Protein AF-A0A352PZ98-F1 (afdb_monomer_lite)

Secondary structure (DSSP, 8-state):
-HHHHHHHTT-SS-S-EEE--SSEEEEEEE-SSS-EEEEEEETTS-HHHHHHHHHHHHHHHHHHHTT-

Structure (mmCIF, N/CA/C/O backbone):
data_AF-A0A352PZ98-F1
#
_entry.id   AF-A0A352PZ98-F1
#
loop_
_atom_site.group_PDB
_atom_site.id
_atom_site.type_symbol
_atom_site.label_atom_id
_atom_site.label_alt_id
_atom_site.label_comp_id
_atom_site.label_asym_id
_atom_site.label_entity_id
_atom_site.label_seq_id
_atom_site.pdbx_PDB_ins_code
_atom_site.Cartn_x
_atom_site.Cartn_y
_atom_site.Cartn_z
_a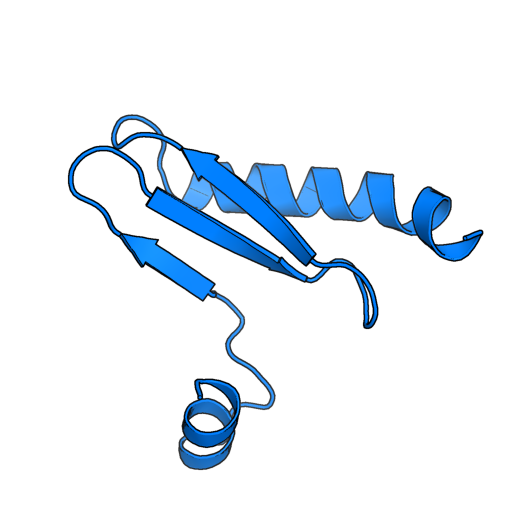tom_site.occupancy
_atom_site.B_iso_or_equiv
_atom_site.auth_seq_id
_atom_site.auth_comp_id
_atom_site.auth_asym_id
_atom_site.auth_atom_id
_atom_site.pdbx_PDB_model_num
ATOM 1 N N . ALA A 1 1 ? 6.648 -13.526 10.815 1.00 57.53 1 ALA A N 1
ATOM 2 C CA . ALA A 1 1 ? 8.117 -13.346 10.722 1.00 57.53 1 ALA A CA 1
ATOM 3 C C . ALA A 1 1 ? 8.526 -11.892 10.983 1.00 57.53 1 ALA A C 1
ATOM 5 O O . ALA A 1 1 ? 9.301 -11.646 11.896 1.00 57.53 1 ALA A O 1
ATOM 6 N N . THR A 1 2 ? 7.960 -10.925 10.258 1.00 71.50 2 THR A N 1
ATOM 7 C CA . THR A 1 2 ? 8.263 -9.483 10.361 1.00 71.50 2 THR A CA 1
ATOM 8 C C . THR A 1 2 ? 7.892 -8.836 11.703 1.00 71.50 2 THR A C 1
ATOM 10 O O . THR A 1 2 ? 8.653 -8.019 12.201 1.00 71.50 2 THR A O 1
ATOM 13 N N . GLU A 1 3 ? 6.812 -9.253 12.366 1.00 71.88 3 GLU A N 1
ATOM 14 C CA . GLU A 1 3 ? 6.404 -8.697 13.675 1.00 71.88 3 GLU A CA 1
ATOM 15 C C . GLU A 1 3 ? 7.488 -8.837 14.767 1.00 71.88 3 GLU A C 1
ATOM 17 O O . GLU A 1 3 ? 7.682 -7.956 15.602 1.00 71.88 3 GLU A O 1
ATOM 22 N N . ARG A 1 4 ? 8.256 -9.936 14.747 1.00 71.38 4 ARG A N 1
ATOM 23 C CA . ARG A 1 4 ? 9.362 -10.153 15.696 1.00 71.38 4 ARG A CA 1
ATOM 24 C C . ARG A 1 4 ? 10.548 -9.233 15.417 1.00 71.38 4 ARG A C 1
ATOM 26 O O . ARG A 1 4 ? 11.226 -8.844 16.360 1.00 71.38 4 ARG A O 1
ATOM 33 N N . ILE A 1 5 ? 10.772 -8.879 14.151 1.00 76.88 5 ILE A N 1
ATOM 34 C CA . ILE A 1 5 ? 11.807 -7.922 13.752 1.00 76.88 5 ILE A CA 1
ATOM 35 C C . ILE A 1 5 ? 11.378 -6.504 14.152 1.00 76.88 5 ILE A C 1
ATOM 37 O O . ILE A 1 5 ? 12.195 -5.788 14.713 1.00 76.88 5 ILE A O 1
ATOM 41 N N . ALA A 1 6 ? 10.104 -6.129 13.967 1.00 77.50 6 ALA A N 1
ATOM 42 C CA . ALA A 1 6 ? 9.569 -4.835 14.413 1.00 77.50 6 ALA A CA 1
ATOM 43 C C . ALA A 1 6 ? 9.757 -4.634 15.930 1.00 77.50 6 ALA A C 1
ATOM 45 O O . ALA A 1 6 ? 10.345 -3.645 16.361 1.00 77.50 6 ALA A O 1
ATOM 46 N N . LYS A 1 7 ? 9.394 -5.642 16.736 1.00 78.81 7 LYS A N 1
ATOM 47 C CA . LYS A 1 7 ? 9.608 -5.613 18.194 1.00 78.81 7 LYS A CA 1
ATOM 48 C C . LYS A 1 7 ? 11.087 -5.509 18.583 1.00 78.81 7 LYS A C 1
ATOM 50 O O . LYS A 1 7 ? 11.399 -4.858 19.573 1.00 78.81 7 LYS A O 1
ATOM 55 N N . LEU A 1 8 ? 11.993 -6.123 17.816 1.00 81.25 8 LEU A N 1
ATOM 56 C CA . LEU A 1 8 ? 13.439 -6.058 18.065 1.00 81.25 8 LEU A CA 1
ATOM 57 C C . LEU A 1 8 ? 14.009 -4.644 17.858 1.00 81.25 8 LEU A C 1
ATOM 59 O O . LEU A 1 8 ? 14.963 -4.276 18.534 1.00 81.25 8 LEU A O 1
ATOM 63 N N . ILE A 1 9 ? 13.423 -3.856 16.951 1.00 81.94 9 ILE A N 1
ATOM 64 C CA . ILE A 1 9 ? 13.853 -2.481 16.640 1.00 81.94 9 ILE A CA 1
ATOM 65 C C . ILE A 1 9 ? 13.035 -1.402 17.370 1.00 81.94 9 IL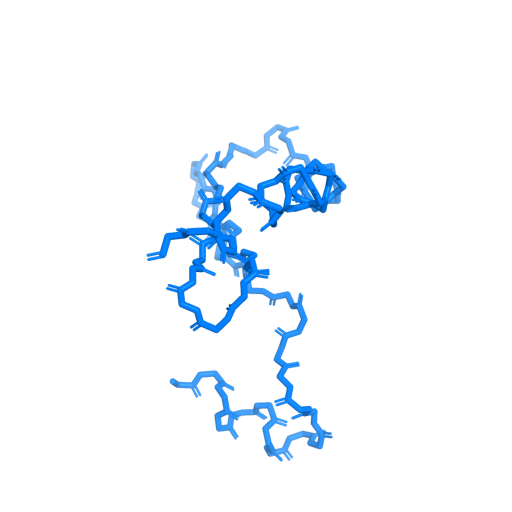E A C 1
ATOM 67 O O . ILE A 1 9 ? 13.217 -0.219 17.105 1.00 81.94 9 ILE A O 1
ATOM 71 N N . GLY A 1 10 ? 12.145 -1.793 18.290 1.00 78.12 10 GLY A N 1
ATOM 72 C CA . GLY A 1 10 ? 11.308 -0.866 19.063 1.00 78.12 10 GLY A CA 1
ATOM 73 C C . GLY A 1 10 ? 10.077 -0.334 18.321 1.00 78.12 10 GLY A C 1
ATOM 74 O O . GLY A 1 10 ? 9.397 0.553 18.829 1.00 78.12 10 GLY A O 1
ATOM 75 N N . GLU A 1 11 ? 9.760 -0.886 17.151 1.00 76.62 11 GLU A N 1
ATOM 76 C CA . GLU A 1 11 ? 8.583 -0.520 16.363 1.00 76.62 11 GLU A CA 1
ATOM 77 C C . GLU A 1 11 ? 7.386 -1.407 16.726 1.00 76.62 11 GLU A C 1
ATOM 79 O O . GLU A 1 11 ? 7.514 -2.623 16.905 1.00 76.62 11 GLU A O 1
ATOM 84 N N . LYS A 1 12 ? 6.189 -0.809 16.806 1.00 70.56 12 LYS A N 1
ATOM 85 C CA . LYS A 1 12 ? 4.955 -1.557 17.109 1.00 70.56 12 LYS A CA 1
ATOM 86 C C . LYS A 1 12 ? 4.579 -2.508 15.969 1.00 70.56 12 LYS A C 1
ATOM 88 O O . LYS A 1 12 ? 4.110 -3.610 16.233 1.00 70.56 12 LYS A O 1
ATOM 93 N N . ASP A 1 13 ? 4.782 -2.069 14.728 1.00 68.75 13 ASP A N 1
ATOM 94 C CA . ASP A 1 13 ? 4.586 -2.845 13.503 1.00 68.75 13 ASP A CA 1
ATOM 95 C C . ASP A 1 13 ? 5.326 -2.163 12.339 1.00 68.75 13 ASP A C 1
ATOM 97 O O . ASP A 1 13 ? 5.513 -0.945 12.340 1.00 68.75 13 ASP A O 1
ATOM 101 N N . PHE A 1 14 ? 5.718 -2.920 11.308 1.00 66.88 14 PHE A N 1
ATOM 102 C CA . PHE A 1 14 ? 6.217 -2.303 10.076 1.00 66.88 14 PHE A CA 1
ATOM 103 C C . PHE A 1 14 ? 5.079 -1.5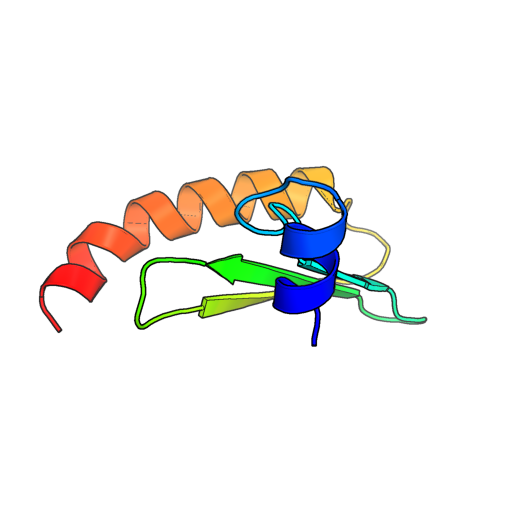73 9.358 1.00 66.88 14 PHE A C 1
ATOM 105 O O . PHE A 1 14 ? 4.117 -2.191 8.908 1.00 66.88 14 PHE A O 1
ATOM 112 N N . THR A 1 15 ? 5.224 -0.263 9.180 1.00 65.19 15 THR A N 1
ATOM 113 C CA . THR A 1 15 ? 4.258 0.583 8.457 1.00 65.19 15 THR A CA 1
ATOM 114 C C . THR A 1 15 ? 4.260 0.356 6.941 1.00 65.19 15 THR A C 1
ATOM 116 O O . THR A 1 15 ? 3.344 0.800 6.248 1.00 65.19 15 THR A O 1
ATOM 119 N N . LEU A 1 16 ? 5.270 -0.342 6.408 1.00 72.19 16 LEU A N 1
ATOM 120 C CA . LEU A 1 16 ? 5.410 -0.642 4.987 1.00 72.19 16 LEU A CA 1
ATOM 121 C C . LEU A 1 16 ? 5.834 -2.097 4.776 1.00 72.19 16 LEU A C 1
ATOM 123 O O . LEU A 1 16 ? 6.984 -2.466 4.999 1.00 72.19 16 LEU A O 1
ATOM 127 N N . LEU A 1 17 ? 4.903 -2.906 4.278 1.00 85.38 17 LEU A N 1
ATOM 128 C CA . LEU A 1 17 ? 5.168 -4.253 3.786 1.00 85.38 17 LEU A CA 1
ATOM 129 C C . LEU A 1 17 ? 5.122 -4.221 2.259 1.00 85.38 17 LEU A C 1
ATOM 131 O O . LEU A 1 17 ? 4.088 -3.951 1.639 1.00 85.38 17 LEU A O 1
ATOM 135 N N . PHE A 1 18 ? 6.279 -4.449 1.653 1.00 88.19 18 PHE A N 1
ATOM 136 C CA . PHE A 1 18 ? 6.475 -4.384 0.215 1.00 88.19 18 PHE A CA 1
ATOM 137 C C . PHE A 1 18 ? 7.467 -5.459 -0.218 1.00 88.19 18 PHE A C 1
ATOM 139 O O . PHE A 1 18 ? 8.545 -5.577 0.360 1.00 88.19 18 PHE A O 1
ATOM 146 N N . HIS A 1 19 ? 7.109 -6.212 -1.252 1.00 91.44 19 HIS A N 1
ATOM 147 C CA . HIS A 1 19 ? 7.988 -7.192 -1.874 1.00 91.44 19 HIS A CA 1
ATOM 148 C C . HIS A 1 19 ? 8.270 -6.763 -3.311 1.00 91.44 19 HIS A C 1
ATOM 150 O O . HIS A 1 19 ? 7.351 -6.637 -4.124 1.00 91.44 19 HIS A O 1
ATOM 156 N N . LYS A 1 20 ? 9.551 -6.537 -3.613 1.00 92.50 20 LYS A N 1
ATOM 157 C CA . LYS A 1 20 ? 10.019 -6.193 -4.954 1.00 92.50 20 LYS A CA 1
ATOM 158 C C . LYS A 1 20 ? 10.204 -7.462 -5.778 1.00 92.50 20 LYS A C 1
ATOM 160 O O . LYS A 1 20 ? 10.906 -8.370 -5.339 1.00 92.50 20 LYS A O 1
ATOM 165 N N . GLY A 1 21 ? 9.626 -7.502 -6.970 1.00 93.88 21 GLY A N 1
ATOM 166 C CA . GLY A 1 21 ? 9.868 -8.565 -7.944 1.00 93.88 21 GLY A CA 1
ATOM 167 C C . GLY A 1 21 ? 10.503 -8.027 -9.222 1.00 93.88 21 GLY A C 1
ATOM 168 O O . GLY A 1 21 ? 10.706 -6.826 -9.389 1.00 93.88 21 GLY A O 1
ATOM 169 N N . SER A 1 22 ? 10.838 -8.928 -10.145 1.00 92.88 22 SER A N 1
ATOM 170 C CA . SER A 1 22 ? 11.440 -8.557 -11.432 1.00 92.88 22 SER A CA 1
ATOM 171 C C . SER A 1 22 ? 10.434 -7.916 -12.392 1.00 92.88 22 SER A C 1
ATOM 173 O O . SER A 1 22 ? 10.786 -6.995 -13.124 1.00 92.88 22 SER A O 1
ATOM 175 N N . ARG A 1 23 ? 9.177 -8.375 -12.376 1.00 93.44 23 ARG A N 1
ATOM 176 C CA . ARG A 1 23 ? 8.091 -7.873 -13.242 1.00 93.44 23 ARG A CA 1
ATOM 177 C C . ARG A 1 23 ? 6.980 -7.160 -12.483 1.00 93.44 23 ARG A C 1
ATOM 179 O O . ARG A 1 23 ? 6.423 -6.187 -12.983 1.00 93.44 23 ARG A O 1
ATOM 186 N N . PHE A 1 24 ? 6.664 -7.659 -11.295 1.00 96.00 24 PHE A N 1
ATOM 187 C CA . PHE A 1 24 ? 5.611 -7.134 -10.444 1.00 96.00 24 PHE A CA 1
ATOM 188 C C . PHE A 1 24 ? 6.123 -6.974 -9.033 1.00 96.00 24 PHE A C 1
ATOM 190 O O . PHE A 1 24 ? 6.959 -7.747 -8.567 1.00 96.00 24 PHE A O 1
ATOM 197 N N . ASN A 1 25 ? 5.555 -5.999 -8.355 1.00 96.31 25 ASN A N 1
ATOM 198 C CA . ASN A 1 25 ? 5.765 -5.757 -6.955 1.00 96.31 25 ASN A CA 1
ATOM 199 C C . ASN A 1 25 ? 4.452 -5.938 -6.202 1.00 96.31 25 ASN A C 1
ATOM 201 O O . ASN A 1 25 ? 3.371 -5.777 -6.770 1.00 96.31 25 ASN A O 1
ATOM 205 N N . ILE A 1 26 ? 4.563 -6.264 -4.918 1.00 95.81 26 ILE A N 1
ATOM 206 C CA . ILE A 1 26 ? 3.415 -6.496 -4.045 1.00 95.81 26 ILE A CA 1
ATOM 207 C C . ILE A 1 26 ? 3.493 -5.519 -2.882 1.00 95.81 26 ILE A C 1
ATOM 209 O O . ILE A 1 26 ? 4.480 -5.510 -2.146 1.00 95.81 26 ILE A O 1
ATOM 213 N N . HIS A 1 27 ? 2.450 -4.718 -2.701 1.00 94.69 27 HIS A N 1
ATOM 214 C CA . HIS A 1 27 ? 2.261 -3.889 -1.518 1.00 94.69 27 HIS A CA 1
ATOM 215 C C . HIS A 1 27 ? 1.138 -4.462 -0.654 1.00 94.69 27 HIS A C 1
ATOM 217 O O . HIS A 1 27 ? 0.062 -4.774 -1.158 1.00 94.69 27 HIS A O 1
ATOM 223 N N . PHE A 1 28 ? 1.400 -4.581 0.646 1.00 92.12 28 PHE A N 1
ATOM 224 C CA . PHE A 1 28 ? 0.424 -4.998 1.644 1.00 92.12 28 PHE A CA 1
ATOM 225 C C . PHE A 1 28 ? 0.030 -3.781 2.484 1.00 92.12 28 PHE A C 1
ATOM 227 O O . PHE A 1 28 ? 0.891 -3.144 3.097 1.00 92.12 28 PHE A O 1
ATOM 234 N N . GLY A 1 29 ? -1.265 -3.477 2.520 1.00 89.44 29 GLY A N 1
ATOM 235 C CA . GLY A 1 29 ? -1.868 -2.480 3.400 1.00 89.44 29 GLY A CA 1
ATOM 236 C C . GLY A 1 29 ? -2.847 -3.153 4.354 1.00 89.44 29 GLY A C 1
ATOM 237 O O . GLY A 1 29 ? -3.665 -3.961 3.932 1.00 89.44 29 GLY A O 1
ATOM 238 N N . ARG A 1 30 ? -2.780 -2.848 5.649 1.00 88.06 30 ARG A N 1
ATOM 239 C CA . ARG A 1 30 ? -3.771 -3.342 6.614 1.00 88.06 30 ARG A CA 1
ATOM 240 C C . ARG A 1 30 ? -5.001 -2.431 6.576 1.00 88.06 30 ARG A C 1
ATOM 242 O O . ARG A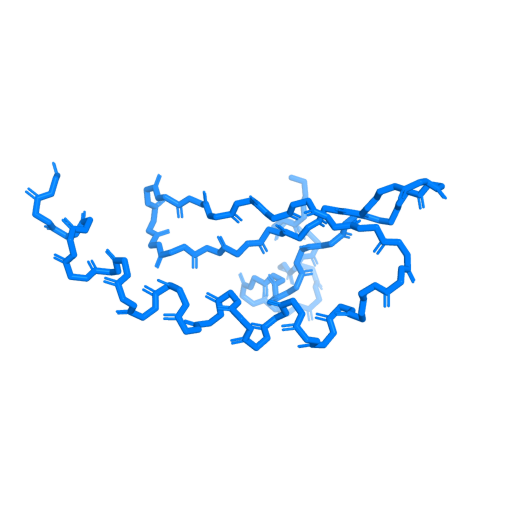 1 30 ? -4.837 -1.219 6.668 1.00 88.06 30 ARG A O 1
ATOM 249 N N . ILE A 1 31 ? -6.197 -3.008 6.451 1.00 90.12 31 ILE A N 1
ATOM 250 C CA . ILE A 1 31 ? -7.458 -2.253 6.536 1.00 90.12 31 ILE A CA 1
ATOM 251 C C . ILE A 1 31 ? -7.892 -2.166 8.005 1.00 90.12 31 ILE A C 1
ATOM 253 O O . ILE A 1 31 ? -8.057 -1.077 8.544 1.00 90.12 31 ILE A O 1
ATOM 257 N N . ASN A 1 32 ? -8.017 -3.313 8.675 1.00 87.62 32 ASN A N 1
ATOM 258 C CA . ASN A 1 32 ? -8.300 -3.439 10.107 1.00 87.62 32 ASN A CA 1
ATOM 259 C C . ASN A 1 32 ? -7.633 -4.726 10.647 1.00 87.62 32 ASN A C 1
ATOM 261 O O . ASN A 1 32 ? -6.646 -5.186 10.074 1.00 87.62 32 ASN A O 1
ATOM 265 N N . GLN A 1 33 ? -8.101 -5.290 11.764 1.00 84.75 33 GLN A N 1
ATOM 266 C CA . GLN A 1 33 ? -7.513 -6.522 12.311 1.00 84.75 33 GLN A CA 1
ATOM 267 C C . GLN A 1 33 ? -7.796 -7.767 11.455 1.00 84.75 33 GLN A C 1
ATOM 269 O O . GLN A 1 33 ? -6.983 -8.691 11.465 1.00 84.75 33 GLN A O 1
ATOM 274 N N . ASP A 1 34 ? -8.871 -7.749 10.670 1.00 89.00 34 ASP A N 1
ATOM 275 C CA . ASP A 1 34 ? -9.402 -8.918 9.964 1.00 89.00 34 ASP A CA 1
ATOM 276 C C . ASP A 1 34 ? -9.067 -8.908 8.465 1.00 89.00 34 ASP A C 1
ATOM 278 O O . ASP A 1 34 ? -8.967 -9.959 7.833 1.00 89.00 34 ASP A O 1
ATOM 282 N N . PHE A 1 35 ? -8.836 -7.722 7.890 1.00 91.06 35 PHE A N 1
ATOM 283 C CA . PHE A 1 35 ? -8.651 -7.542 6.451 1.00 91.06 35 PHE A CA 1
ATOM 284 C C . PHE A 1 35 ? -7.299 -6.918 6.078 1.00 91.06 35 PHE A C 1
ATOM 286 O O . PHE A 1 35 ? -6.825 -5.937 6.667 1.00 91.06 35 PHE A O 1
ATOM 293 N N . ILE A 1 36 ? -6.704 -7.458 5.011 1.00 91.25 36 ILE A N 1
ATOM 294 C CA . ILE A 1 36 ? -5.482 -6.958 4.373 1.00 91.25 36 ILE A CA 1
ATOM 295 C C . ILE A 1 36 ? -5.792 -6.647 2.906 1.00 91.25 36 ILE A C 1
ATOM 297 O O . ILE A 1 36 ? -6.314 -7.492 2.182 1.00 91.25 36 ILE A O 1
ATOM 301 N N . LEU A 1 37 ? -5.423 -5.450 2.457 1.00 93.25 37 LEU A N 1
ATOM 302 C CA . LEU A 1 37 ? -5.385 -5.062 1.054 1.00 93.25 37 LEU A CA 1
ATOM 303 C C . LEU A 1 37 ? -4.045 -5.481 0.439 1.00 93.25 37 LEU A C 1
ATOM 305 O O . LEU A 1 37 ? -2.980 -5.085 0.917 1.00 93.25 37 LEU A O 1
ATOM 309 N N . VAL A 1 38 ? -4.099 -6.243 -0.652 1.00 94.56 38 VAL A N 1
ATOM 310 C CA . VAL A 1 38 ? -2.919 -6.632 -1.432 1.00 94.56 38 VAL A CA 1
ATOM 311 C C . VAL A 1 38 ? -2.990 -5.974 -2.804 1.00 94.56 38 VAL A C 1
ATOM 313 O O . VAL A 1 38 ? -3.910 -6.239 -3.573 1.00 94.56 38 VAL A O 1
ATOM 316 N N . THR A 1 39 ? -1.998 -5.148 -3.127 1.00 95.50 39 THR A N 1
ATOM 317 C CA . THR A 1 39 ? -1.910 -4.448 -4.413 1.00 95.50 39 THR A CA 1
ATOM 318 C C . THR A 1 39 ? -0.730 -4.979 -5.218 1.00 95.50 39 THR A C 1
ATOM 320 O O . THR A 1 39 ? 0.417 -4.887 -4.772 1.00 95.50 39 THR A O 1
ATOM 323 N N . LEU A 1 40 ? -1.001 -5.499 -6.419 1.00 96.69 40 LEU A N 1
ATOM 324 C CA . LEU A 1 40 ? 0.019 -5.854 -7.404 1.00 96.69 40 LEU A CA 1
ATOM 325 C C . LEU A 1 40 ? 0.186 -4.711 -8.401 1.00 96.69 40 LEU A C 1
ATOM 327 O O . LEU A 1 40 ? -0.794 -4.192 -8.928 1.00 96.69 40 LEU A O 1
ATOM 331 N N . PHE A 1 41 ? 1.428 -4.337 -8.681 1.00 96.44 41 PHE A N 1
ATOM 332 C CA . PHE A 1 41 ? 1.743 -3.282 -9.640 1.00 96.44 41 PHE A CA 1
ATOM 333 C C . PHE A 1 41 ? 3.071 -3.563 -10.336 1.00 96.44 41 PHE A C 1
ATOM 335 O O . PHE A 1 41 ? 3.932 -4.258 -9.798 1.00 96.44 41 PHE A O 1
ATOM 342 N N . ASN A 1 42 ? 3.228 -3.067 -11.559 1.00 96.62 42 ASN A N 1
ATOM 343 C CA . ASN A 1 42 ? 4.455 -3.240 -12.332 1.00 96.62 42 ASN A CA 1
ATOM 344 C C . ASN A 1 42 ? 5.507 -2.176 -11.956 1.00 96.62 42 ASN A C 1
ATOM 346 O O . ASN A 1 42 ? 5.289 -1.335 -11.085 1.00 96.62 42 ASN A O 1
ATOM 350 N N . ASN A 1 43 ? 6.668 -2.215 -12.609 1.00 94.25 43 ASN A N 1
ATOM 351 C CA . ASN A 1 43 ? 7.778 -1.299 -12.319 1.00 94.25 43 ASN A CA 1
ATOM 352 C C . ASN A 1 43 ? 7.586 0.127 -12.867 1.00 94.25 43 ASN A C 1
ATOM 354 O O . ASN A 1 43 ? 8.411 0.992 -12.585 1.00 94.25 43 ASN A O 1
ATOM 358 N N . GLU A 1 44 ? 6.529 0.378 -13.639 1.00 96.12 44 GLU A N 1
ATOM 359 C CA . GLU A 1 44 ? 6.209 1.707 -14.178 1.00 96.12 44 GLU A CA 1
ATOM 360 C C . GLU A 1 44 ? 5.491 2.571 -13.130 1.00 96.12 44 GLU A C 1
ATOM 362 O O . GLU A 1 44 ? 5.549 3.799 -13.177 1.00 96.12 44 GLU A O 1
ATOM 367 N N . VAL A 1 45 ? 4.841 1.934 -12.151 1.00 95.88 45 VAL A N 1
ATOM 368 C CA . VAL A 1 45 ? 4.126 2.613 -11.069 1.00 95.88 45 VAL A CA 1
ATOM 369 C C . VAL A 1 45 ? 5.031 2.741 -9.846 1.00 95.88 45 VAL A C 1
ATOM 371 O O . VAL A 1 45 ? 5.569 1.760 -9.328 1.00 95.88 45 VAL A O 1
ATOM 374 N N . SER A 1 46 ? 5.179 3.963 -9.332 1.00 94.94 46 SER A N 1
ATOM 375 C CA . SER A 1 46 ? 5.975 4.197 -8.126 1.00 94.94 46 SER A CA 1
ATOM 376 C C . SER A 1 46 ? 5.265 3.673 -6.873 1.00 94.94 46 SER A C 1
ATOM 378 O O . SER A 1 46 ? 4.055 3.833 -6.702 1.00 94.94 46 SER A O 1
ATOM 380 N N . LEU A 1 47 ? 6.031 3.112 -5.930 1.00 93.88 47 LEU A N 1
ATOM 381 C CA . LEU A 1 47 ? 5.489 2.664 -4.642 1.00 93.88 47 LEU A CA 1
ATOM 382 C C . LEU A 1 47 ? 4.795 3.807 -3.879 1.00 93.88 47 LEU A C 1
ATOM 384 O O . LEU A 1 47 ? 3.807 3.575 -3.191 1.00 93.88 47 LEU A O 1
ATOM 388 N N . GLY A 1 48 ? 5.278 5.046 -4.012 1.00 94.56 48 GLY A N 1
ATOM 389 C CA . GLY A 1 48 ? 4.636 6.216 -3.408 1.00 94.56 48 GLY A CA 1
ATOM 390 C C . GLY A 1 48 ? 3.214 6.446 -3.928 1.00 94.56 48 GLY A C 1
ATOM 391 O O . GLY A 1 48 ? 2.305 6.671 -3.131 1.00 94.56 48 GLY A O 1
ATOM 392 N N . LEU A 1 49 ? 3.005 6.314 -5.243 1.00 96.38 49 LEU A N 1
ATOM 393 C CA . LEU A 1 49 ? 1.681 6.444 -5.852 1.00 96.38 49 LEU A CA 1
ATOM 394 C C . LEU A 1 49 ? 0.745 5.316 -5.403 1.00 96.38 49 LEU A C 1
ATOM 396 O O . LEU A 1 49 ? -0.402 5.579 -5.048 1.00 96.38 49 LEU A O 1
ATOM 400 N N . VAL A 1 50 ? 1.255 4.081 -5.343 1.00 96.50 50 VAL A N 1
ATOM 401 C CA . VAL A 1 50 ? 0.501 2.933 -4.817 1.00 96.50 50 VAL A CA 1
ATOM 402 C C . VAL A 1 50 ? 0.074 3.180 -3.376 1.00 96.50 50 VAL A C 1
ATOM 404 O O . VAL A 1 50 ? -1.091 2.990 -3.055 1.00 96.50 50 VAL A O 1
ATOM 407 N N . ARG A 1 51 ? 0.974 3.669 -2.515 1.00 93.62 51 ARG A N 1
ATOM 408 C CA . ARG A 1 51 ? 0.651 3.973 -1.112 1.00 93.62 51 ARG A CA 1
ATOM 409 C C . ARG A 1 51 ? -0.439 5.034 -0.988 1.00 93.62 51 ARG A C 1
ATOM 411 O O . ARG A 1 51 ? -1.357 4.856 -0.195 1.00 93.62 51 ARG A O 1
ATOM 418 N N . LEU A 1 52 ? -0.363 6.110 -1.775 1.00 95.56 52 LEU A N 1
ATOM 419 C CA . LEU A 1 52 ? -1.387 7.157 -1.768 1.00 95.56 52 LEU A CA 1
ATOM 420 C C . LEU A 1 52 ? -2.754 6.615 -2.212 1.00 95.56 52 LEU A C 1
ATOM 422 O O . LEU A 1 52 ? -3.770 6.941 -1.604 1.00 95.56 52 LEU A O 1
ATOM 426 N N . GLY A 1 53 ? -2.776 5.779 -3.255 1.00 95.94 53 GLY A N 1
ATOM 427 C CA . GLY A 1 53 ? -3.994 5.118 -3.724 1.00 95.94 53 GLY A CA 1
ATOM 428 C C . GLY A 1 53 ? -4.566 4.142 -2.695 1.00 95.94 53 GLY A C 1
ATOM 429 O O . GLY A 1 53 ? -5.762 4.179 -2.417 1.00 95.94 53 GLY A O 1
ATOM 430 N N . SER A 1 54 ? -3.711 3.324 -2.078 1.00 94.81 54 SER A N 1
ATOM 431 C CA . SER A 1 54 ? -4.108 2.360 -1.051 1.00 94.81 54 SER A CA 1
ATOM 432 C C . SER A 1 54 ? -4.713 3.033 0.176 1.00 94.81 54 SER A C 1
ATOM 434 O O . SER A 1 54 ? -5.715 2.542 0.675 1.00 94.81 54 SER A O 1
ATOM 436 N N . ILE A 1 55 ? -4.167 4.163 0.644 1.00 94.56 55 ILE A N 1
ATOM 437 C CA . ILE A 1 55 ? -4.742 4.910 1.779 1.00 94.56 55 ILE A CA 1
ATOM 438 C C . ILE A 1 55 ? -6.180 5.338 1.465 1.00 94.56 55 ILE A C 1
ATOM 440 O O . ILE A 1 55 ? -7.086 5.037 2.235 1.00 94.56 55 ILE A O 1
ATOM 444 N N . LYS A 1 56 ? -6.405 5.946 0.295 1.00 96.81 56 LYS A N 1
ATOM 445 C CA . LYS A 1 56 ? -7.745 6.379 -0.132 1.00 96.81 56 LYS A CA 1
ATOM 446 C C . LYS A 1 56 ? -8.718 5.205 -0.271 1.00 96.81 56 LYS A C 1
ATOM 448 O O . LYS A 1 56 ? -9.877 5.318 0.110 1.00 96.81 56 LYS A O 1
ATOM 453 N N . ALA A 1 57 ? -8.253 4.077 -0.809 1.00 96.00 57 ALA A N 1
ATOM 454 C CA . ALA A 1 57 ? -9.069 2.871 -0.925 1.00 96.00 57 ALA A CA 1
ATOM 455 C C . ALA A 1 57 ? -9.441 2.306 0.455 1.00 96.00 57 ALA A C 1
ATOM 457 O O . ALA A 1 57 ? -10.597 1.968 0.685 1.00 96.00 57 ALA A O 1
ATOM 458 N N . ILE A 1 58 ? -8.486 2.257 1.390 1.00 94.75 58 ILE A N 1
ATOM 459 C CA . ILE A 1 58 ? -8.716 1.805 2.767 1.00 94.75 58 ILE A CA 1
ATOM 460 C C . ILE A 1 58 ? -9.750 2.699 3.463 1.00 94.75 58 ILE A C 1
ATOM 462 O O . ILE A 1 58 ? -10.681 2.172 4.063 1.00 94.75 58 ILE A O 1
ATOM 466 N N . GLU A 1 59 ? -9.637 4.025 3.341 1.00 95.44 59 GLU A N 1
ATOM 467 C CA . GLU A 1 59 ? -10.601 4.982 3.911 1.00 95.44 59 GLU A CA 1
ATOM 468 C C . GLU A 1 59 ? -12.035 4.733 3.417 1.00 95.44 59 GLU A C 1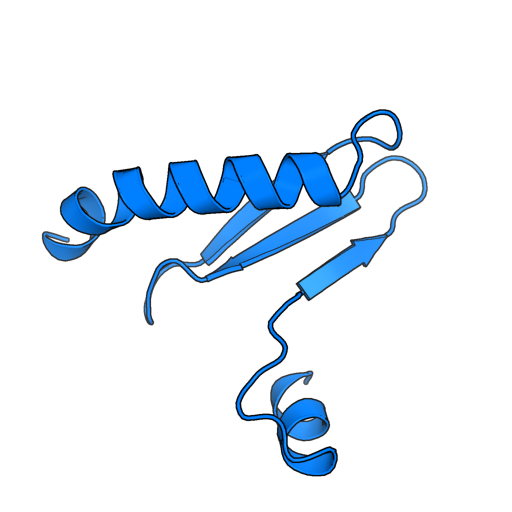
ATOM 470 O O . GLU A 1 59 ? -12.982 4.828 4.194 1.00 95.44 59 GLU A O 1
ATOM 475 N N . GLN A 1 60 ? -12.199 4.364 2.144 1.00 95.56 60 GLN A N 1
ATOM 476 C CA . GLN A 1 60 ? -13.504 4.045 1.556 1.00 95.56 60 GLN A CA 1
ATOM 477 C C . GLN A 1 60 ? -14.015 2.649 1.941 1.00 95.56 60 GLN A C 1
ATOM 479 O O . GLN A 1 60 ? -15.219 2.451 2.092 1.00 95.56 60 GLN A O 1
ATOM 484 N N . MET A 1 61 ? -13.116 1.676 2.095 1.00 94.69 61 MET A N 1
ATOM 485 C CA . MET A 1 61 ? -13.459 0.291 2.430 1.00 94.69 61 MET A CA 1
ATOM 486 C C . MET A 1 61 ? -13.799 0.102 3.909 1.00 94.69 61 MET A C 1
ATOM 488 O O . MET A 1 61 ? -14.637 -0.737 4.235 1.00 94.69 61 MET A O 1
ATOM 492 N N . LEU A 1 62 ? -13.166 0.872 4.798 1.00 94.06 62 LEU A N 1
ATOM 493 C CA . LEU A 1 62 ? -13.327 0.748 6.245 1.00 94.06 62 LEU A CA 1
ATOM 494 C C . LEU A 1 62 ? -14.799 0.751 6.709 1.00 94.06 62 LEU A C 1
ATOM 496 O O . LEU A 1 62 ? -15.170 -0.196 7.401 1.00 94.06 62 LEU A O 1
ATOM 500 N N . PRO A 1 63 ? -15.665 1.713 6.319 1.00 94.44 63 PRO A N 1
ATOM 501 C CA . PRO A 1 63 ? -17.066 1.706 6.751 1.00 94.44 63 PRO A CA 1
ATOM 502 C C . PRO A 1 63 ? -17.864 0.506 6.216 1.00 94.44 63 PRO A C 1
ATOM 504 O O . PRO A 1 63 ? -18.772 0.022 6.886 1.00 94.44 63 PRO A O 1
ATOM 507 N N . VAL A 1 64 ? -17.522 -0.009 5.031 1.00 93.75 64 VAL A N 1
ATOM 508 C CA . VAL A 1 64 ? -18.211 -1.165 4.431 1.00 93.75 64 VAL A CA 1
ATOM 509 C C . VAL A 1 64 ? -17.842 -2.454 5.168 1.00 93.75 64 VAL A C 1
ATOM 511 O O . VAL A 1 64 ? -18.709 -3.268 5.472 1.00 93.75 64 VAL A O 1
ATOM 514 N N . LEU A 1 65 ? -16.561 -2.620 5.499 1.00 91.56 65 LEU A N 1
ATOM 515 C CA . LEU A 1 65 ? -16.030 -3.829 6.133 1.00 91.56 65 LEU A CA 1
ATOM 516 C C . LEU A 1 65 ? -16.233 -3.874 7.655 1.00 91.56 65 LEU A C 1
ATOM 518 O O . LEU A 1 65 ? -16.080 -4.934 8.242 1.00 91.56 65 LEU A O 1
ATOM 522 N 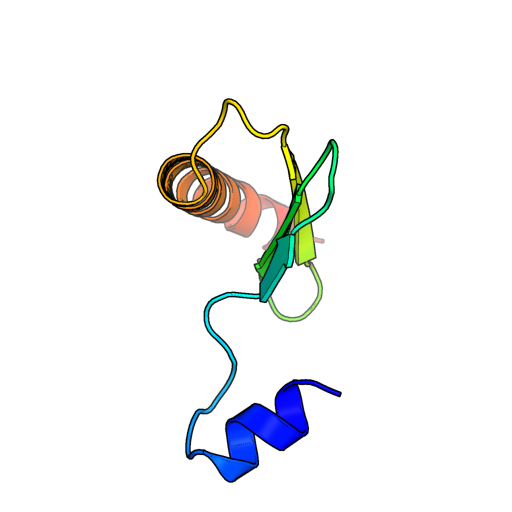N . GLN A 1 66 ? -16.597 -2.759 8.296 1.00 81.31 66 GLN A N 1
ATOM 523 C CA . GLN A 1 66 ? -17.004 -2.726 9.711 1.00 81.31 66 GLN A CA 1
ATOM 524 C C . GLN A 1 66 ? -18.385 -3.349 9.970 1.00 81.31 66 GLN A C 1
ATOM 526 O O . GLN A 1 66 ? -18.735 -3.587 11.122 1.00 81.31 66 GLN A O 1
ATOM 531 N N . THR A 1 67 ? -19.174 -3.571 8.916 1.00 68.88 67 THR A N 1
ATOM 532 C CA . THR A 1 67 ? -20.533 -4.132 9.012 1.00 68.88 67 THR A CA 1
ATOM 533 C C . THR A 1 67 ? -20.565 -5.642 8.719 1.00 68.88 67 THR A C 1
ATOM 535 O O . THR A 1 67 ? -21.623 -6.259 8.824 1.00 68.88 67 THR A O 1
ATOM 538 N N . ALA A 1 68 ? -19.428 -6.220 8.317 1.00 57.38 68 ALA A N 1
ATOM 539 C CA . ALA A 1 68 ? -19.247 -7.647 8.049 1.00 57.38 68 ALA A CA 1
ATOM 540 C C . ALA A 1 68 ? -18.787 -8.383 9.313 1.00 57.38 68 ALA A C 1
ATOM 542 O O . ALA A 1 68 ? -19.218 -9.544 9.487 1.00 57.38 68 ALA A O 1
#

pLDDT: mean 87.58, std 10.51, range [57.38, 96.81]

Sequence (68 aa):
ATERIAKLIGEKDFTLLFHKGSRFNIHFGRINQDFILVTLFNNEVSLGLVRLGSIKAIEQMLPVLQTA

Radius of gyration: 13.46 Å; chains: 1; bounding box: 34×20×33 Å

Foldseek 3Di:
DQCVVCVVVVHNHPCWDKDDDPFWIWTWDDLDPPDIDIDIDGPVDDPVNVVVVVVVVSVVCNVVVVVD